Protein AF-A0A5N5DFU4-F1 (afdb_monomer_lite)

Sequence (172 aa):
MSVGRANSNIQHISASPVHPFTLIGCTDGMVITTNPMRKVLIAKAEMWHQTWFMHEWRRAMGKHGTIDEASAAADTRSDLKQPPDNVMKMKPNVELKRTGPMSRIVDGFKAEVYKLWVEQGLPNQYEGVVYNTIYEEESASTQVAWNPNLRCGGWAAAGLGNGLVRIEDLAL

Secondary structure (DSSP, 8-state):
------SS-EEEEEE-SSSS-EEEEETTSEEEEE-THHHHH-TTS--EEEEEEEEEEE--B-TTSPBPHHHHTT-TT-S-SS--TT------SS--S--S-EEEEE--PPPEEPPSSPPS--TTEETTEEPPPP--GGGSEEEEEE---GGGTTEEEEEETTS-EEEEETT-

pLDDT: mean 81.73, std 17.04, range [43.94, 98.31]

Foldseek 3Di:
DDQDDDLADFDEKEAEPQDQKMWTWGFQQWIKIWRSVQCVVPVPDFTKIDTAKFKDKDAFAPQQRHRDVVNVVVVVPPPPPDDPPPPPPPRPPDGDPGRHMDMDIGGDTDIDGDDPDDDPCDVQDDPNDRDHDDHDQQRTWPYKYADRDNVQRQWIWIAGSVGDIDIDRNPD

Structure (mmCIF, N/CA/C/O backbone):
data_AF-A0A5N5DFU4-F1
#
_entry.id   AF-A0A5N5DFU4-F1
#
loop_
_atom_site.group_PDB
_atom_site.id
_atom_site.type_symbol
_atom_site.label_atom_id
_atom_site.label_alt_id
_atom_site.label_comp_id
_atom_site.label_asym_id
_atom_site.label_entity_id
_atom_site.label_seq_id
_atom_site.pdbx_PDB_ins_code
_atom_site.Cartn_x
_atom_site.Cartn_y
_atom_site.Cartn_z
_atom_site.occupancy
_atom_site.B_iso_or_equiv
_atom_site.auth_seq_id
_atom_site.auth_comp_id
_atom_site.auth_asym_id
_atom_site.auth_atom_id
_atom_site.pdbx_PDB_model_num
ATOM 1 N N . MET A 1 1 ? 17.818 9.165 -5.231 1.00 57.50 1 MET A N 1
ATOM 2 C CA . MET A 1 1 ? 16.766 8.750 -6.186 1.00 57.50 1 MET A CA 1
ATOM 3 C C . MET A 1 1 ? 15.554 8.361 -5.359 1.00 57.50 1 MET A C 1
ATOM 5 O O . MET A 1 1 ? 15.735 7.594 -4.427 1.00 57.50 1 MET A O 1
ATOM 9 N N . SER A 1 2 ? 14.385 8.960 -5.595 1.00 67.31 2 SER A N 1
ATOM 10 C CA . SER A 1 2 ? 13.181 8.665 -4.804 1.00 67.31 2 SER A CA 1
ATOM 11 C C . SER A 1 2 ? 12.299 7.648 -5.526 1.00 67.31 2 SER A C 1
ATOM 13 O O . SER A 1 2 ? 12.199 7.688 -6.752 1.00 67.31 2 SER A O 1
ATOM 15 N N . VAL A 1 3 ? 11.702 6.739 -4.757 1.00 70.69 3 VAL A N 1
ATOM 16 C CA . VAL A 1 3 ? 10.883 5.614 -5.240 1.00 70.69 3 VAL A CA 1
ATOM 17 C C . VAL A 1 3 ? 9.405 6.005 -5.360 1.00 70.69 3 VAL A C 1
ATOM 19 O O . VAL A 1 3 ? 8.677 5.445 -6.171 1.00 70.69 3 VAL A O 1
ATOM 22 N N . GLY A 1 4 ? 8.975 7.015 -4.606 1.00 78.06 4 GLY A N 1
ATOM 23 C CA . GLY A 1 4 ? 7.608 7.513 -4.577 1.00 78.06 4 GLY A CA 1
ATOM 24 C C . GLY A 1 4 ? 7.443 8.548 -3.469 1.00 78.06 4 GLY A C 1
ATOM 25 O O . GLY A 1 4 ? 8.390 8.872 -2.749 1.00 78.06 4 GLY A O 1
ATOM 26 N N . ARG A 1 5 ? 6.237 9.087 -3.344 1.00 82.38 5 ARG A N 1
ATOM 27 C CA . ARG A 1 5 ? 5.850 10.024 -2.292 1.00 82.38 5 ARG A CA 1
ATOM 28 C C . ARG A 1 5 ? 4.370 9.833 -1.984 1.00 82.38 5 ARG A C 1
ATOM 30 O O . ARG A 1 5 ? 3.580 9.607 -2.897 1.00 82.38 5 ARG A O 1
ATOM 37 N N . ALA A 1 6 ? 4.040 9.943 -0.707 1.00 85.12 6 ALA A N 1
ATOM 38 C CA . ALA A 1 6 ? 2.686 9.950 -0.184 1.00 85.12 6 ALA A CA 1
ATOM 39 C C . ALA A 1 6 ? 2.439 11.253 0.591 1.00 85.12 6 ALA A C 1
ATOM 41 O O . ALA A 1 6 ? 3.382 11.983 0.911 1.00 85.12 6 ALA A O 1
ATOM 42 N N . ASN A 1 7 ? 1.169 11.552 0.861 1.00 82.19 7 ASN A N 1
ATOM 43 C CA . ASN A 1 7 ? 0.771 12.728 1.640 1.00 82.19 7 ASN A CA 1
ATOM 44 C C . ASN A 1 7 ? 0.846 12.486 3.156 1.00 82.19 7 ASN A C 1
ATOM 46 O O . ASN A 1 7 ? 0.840 13.439 3.929 1.00 82.19 7 ASN A O 1
ATOM 50 N N . SER A 1 8 ? 0.959 11.226 3.570 1.00 88.62 8 SER A N 1
ATOM 51 C CA . SER A 1 8 ? 1.173 10.803 4.950 1.00 88.62 8 SER A CA 1
ATOM 52 C C . SER A 1 8 ? 2.452 9.968 5.077 1.00 88.62 8 SER A C 1
ATOM 54 O O . SER A 1 8 ? 3.171 9.743 4.096 1.00 88.62 8 SER A O 1
ATOM 56 N N . ASN A 1 9 ? 2.774 9.531 6.297 1.00 91.38 9 ASN A N 1
ATOM 57 C CA . ASN A 1 9 ? 3.963 8.721 6.528 1.00 91.38 9 ASN A CA 1
ATOM 58 C C . ASN A 1 9 ? 3.831 7.369 5.821 1.00 91.38 9 ASN A C 1
ATOM 60 O O . ASN A 1 9 ? 2.860 6.637 6.011 1.00 91.38 9 ASN A O 1
ATOM 64 N N . ILE A 1 10 ? 4.857 7.017 5.053 1.00 93.50 10 ILE A N 1
ATOM 65 C CA . ILE A 1 10 ? 4.987 5.690 4.458 1.00 93.50 10 ILE A CA 1
ATOM 66 C C . ILE A 1 10 ? 5.434 4.725 5.558 1.00 93.50 10 ILE A C 1
ATOM 68 O O . ILE A 1 10 ? 6.469 4.945 6.186 1.00 93.50 10 ILE A O 1
ATOM 72 N N . GLN A 1 11 ? 4.663 3.663 5.772 1.00 93.19 11 GLN A N 1
ATOM 73 C CA . GLN A 1 11 ? 4.956 2.620 6.761 1.00 93.19 11 GLN A CA 1
ATOM 74 C C . GLN A 1 11 ? 5.646 1.423 6.104 1.00 93.19 11 GLN A C 1
ATOM 76 O O . GLN A 1 11 ? 6.620 0.883 6.628 1.00 93.19 11 GLN A O 1
ATOM 81 N N . HIS A 1 12 ? 5.170 1.029 4.919 1.00 94.56 12 HIS A N 1
ATOM 82 C CA . HIS A 1 12 ? 5.626 -0.177 4.236 1.00 94.56 12 HIS A CA 1
ATOM 83 C C . HIS A 1 12 ? 5.774 0.044 2.736 1.00 94.56 12 HIS A C 1
ATOM 85 O O . HIS A 1 12 ? 5.028 0.802 2.117 1.00 94.56 12 HIS A O 1
ATOM 91 N N . ILE A 1 13 ? 6.726 -0.670 2.144 1.00 95.75 13 ILE A N 1
ATOM 92 C CA . ILE A 1 13 ? 6.938 -0.719 0.703 1.00 95.75 13 ILE A CA 1
ATOM 93 C C . ILE A 1 13 ? 7.172 -2.168 0.281 1.00 95.75 13 ILE A C 1
ATOM 95 O O . ILE A 1 13 ? 7.851 -2.918 0.982 1.00 95.75 13 ILE A O 1
ATOM 99 N N . SER A 1 14 ? 6.625 -2.569 -0.864 1.00 96.56 14 SER A N 1
ATOM 100 C CA . SER A 1 14 ? 6.865 -3.891 -1.443 1.00 96.56 14 SER A CA 1
ATOM 101 C C . SER A 1 14 ? 7.192 -3.772 -2.921 1.00 96.56 14 SER A C 1
ATOM 103 O O . SER A 1 14 ? 6.447 -3.159 -3.683 1.00 96.56 14 SER A O 1
ATOM 105 N N . ALA A 1 15 ? 8.313 -4.362 -3.327 1.00 95.56 15 ALA A N 1
ATOM 106 C CA . ALA A 1 15 ? 8.694 -4.511 -4.723 1.00 95.56 15 ALA A CA 1
ATOM 107 C C . ALA A 1 15 ? 8.347 -5.919 -5.208 1.00 95.56 15 ALA A C 1
ATOM 109 O O . ALA A 1 15 ? 8.395 -6.879 -4.439 1.00 95.56 15 ALA A O 1
ATOM 110 N N . SER A 1 16 ? 8.017 -6.041 -6.488 1.00 95.81 16 SER A N 1
ATOM 111 C CA . SER A 1 16 ? 7.786 -7.339 -7.113 1.00 95.81 16 SER A CA 1
ATOM 112 C C . SER A 1 16 ? 9.068 -7.884 -7.746 1.00 95.81 16 SER A C 1
ATOM 114 O O . SER A 1 16 ? 9.822 -7.118 -8.350 1.00 95.81 16 SER A O 1
ATOM 116 N N . PRO A 1 17 ? 9.321 -9.202 -7.666 1.00 95.88 17 PRO A N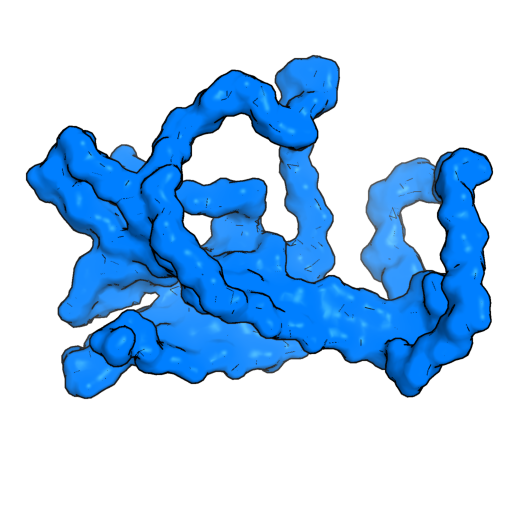 1
ATOM 117 C CA . PRO A 1 17 ? 10.424 -9.834 -8.386 1.00 95.88 17 PRO A CA 1
ATOM 118 C C . PRO A 1 17 ? 10.124 -10.053 -9.878 1.00 95.88 17 PRO A C 1
ATOM 120 O O .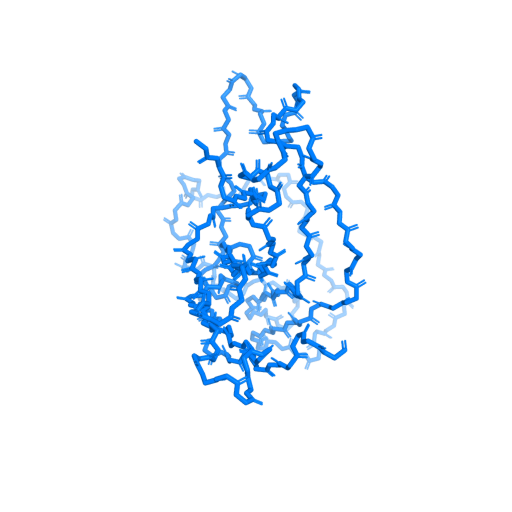 PRO A 1 17 ? 11.034 -10.391 -10.631 1.00 95.88 17 PRO A O 1
ATOM 123 N N . VAL A 1 18 ? 8.867 -9.893 -10.316 1.00 96.50 18 VAL A N 1
ATOM 124 C CA . VAL A 1 18 ? 8.420 -10.241 -11.680 1.00 96.50 18 VAL A CA 1
ATOM 125 C C . VAL A 1 18 ? 7.963 -9.039 -12.512 1.00 96.50 18 VAL A C 1
ATOM 127 O O . VAL A 1 18 ? 7.675 -9.193 -13.696 1.00 96.50 18 VAL A O 1
ATOM 130 N N . HIS A 1 19 ? 7.918 -7.836 -11.934 1.00 95.00 19 HIS A N 1
ATOM 131 C CA . HIS A 1 19 ? 7.599 -6.595 -12.646 1.00 95.00 19 HIS A CA 1
ATOM 132 C C . HIS A 1 19 ? 8.133 -5.360 -11.897 1.00 95.00 19 HIS A C 1
ATOM 134 O O . HIS A 1 19 ? 8.358 -5.420 -10.690 1.00 95.00 19 HIS A O 1
ATOM 140 N N . PRO A 1 20 ? 8.290 -4.198 -12.559 1.00 94.12 20 PRO A N 1
ATOM 141 C CA . PRO A 1 20 ? 8.965 -3.043 -11.962 1.00 94.12 20 PRO A CA 1
ATOM 142 C C . PRO A 1 20 ? 8.090 -2.177 -11.039 1.00 94.12 20 PRO A C 1
ATOM 144 O O . PRO A 1 20 ? 8.547 -1.127 -10.600 1.00 94.12 20 PRO A O 1
ATOM 147 N N . PHE A 1 21 ? 6.838 -2.561 -10.771 1.00 94.94 21 PHE A N 1
ATOM 148 C CA . PHE A 1 21 ? 5.944 -1.822 -9.873 1.00 94.94 21 PHE A CA 1
ATOM 149 C C . PHE A 1 21 ? 6.198 -2.111 -8.389 1.00 94.94 21 PHE A C 1
ATOM 151 O O . PHE A 1 21 ? 6.504 -3.238 -7.993 1.00 94.94 21 PHE A O 1
ATOM 158 N N . THR A 1 22 ? 6.000 -1.086 -7.564 1.00 95.31 22 THR A N 1
ATOM 159 C CA . THR A 1 22 ? 6.085 -1.133 -6.101 1.00 95.31 22 THR A CA 1
ATOM 160 C C . THR A 1 22 ? 4.758 -0.728 -5.463 1.00 95.31 22 THR A C 1
ATOM 162 O O . THR A 1 22 ? 4.135 0.220 -5.941 1.00 95.31 22 THR A O 1
ATOM 165 N N . LEU A 1 23 ? 4.360 -1.401 -4.379 1.00 96.75 23 LEU A N 1
ATOM 166 C CA . LEU A 1 23 ? 3.286 -0.978 -3.471 1.00 96.75 23 LEU A CA 1
ATOM 167 C C . LEU A 1 23 ? 3.861 -0.113 -2.356 1.00 96.75 23 LEU A C 1
ATOM 169 O O . LEU A 1 23 ? 4.929 -0.427 -1.835 1.00 96.75 23 LEU A O 1
ATOM 173 N N . ILE A 1 24 ? 3.129 0.917 -1.953 1.00 96.06 24 ILE A N 1
ATOM 174 C CA . ILE A 1 24 ? 3.452 1.820 -0.849 1.00 96.06 24 ILE A CA 1
ATOM 175 C C . ILE A 1 24 ? 2.225 1.873 0.065 1.00 96.06 24 ILE A C 1
ATOM 177 O O . ILE A 1 24 ? 1.160 2.298 -0.376 1.00 96.06 24 ILE A O 1
ATOM 181 N N . GLY A 1 25 ? 2.368 1.428 1.313 1.00 96.69 25 GLY A N 1
ATOM 182 C CA . GLY A 1 25 ? 1.334 1.504 2.349 1.00 96.69 25 GLY A CA 1
ATOM 183 C C . GLY A 1 25 ? 1.593 2.671 3.299 1.00 96.69 25 GLY A C 1
ATOM 184 O O . GLY A 1 25 ? 2.720 2.841 3.783 1.00 96.69 25 GLY A O 1
ATOM 185 N N . CYS A 1 26 ? 0.561 3.473 3.556 1.00 95.56 26 CYS A N 1
ATOM 186 C CA . CYS A 1 26 ? 0.670 4.728 4.298 1.00 95.56 26 CYS A CA 1
ATOM 187 C C . CYS A 1 26 ? -0.161 4.728 5.596 1.00 95.56 26 CYS A C 1
ATOM 189 O O . CYS A 1 26 ? -1.080 3.920 5.769 1.00 95.56 26 CYS A O 1
ATOM 191 N N . THR A 1 27 ? 0.157 5.639 6.524 1.00 95.31 27 THR A N 1
ATOM 192 C CA . THR A 1 27 ? -0.550 5.767 7.817 1.00 95.31 27 THR A CA 1
ATOM 193 C C . THR A 1 27 ? -1.980 6.276 7.702 1.00 95.31 27 THR A C 1
ATOM 195 O O . THR A 1 27 ? -2.782 6.011 8.586 1.00 95.31 27 THR A O 1
ATOM 198 N N . ASP A 1 28 ? -2.300 7.009 6.639 1.00 93.44 28 ASP A N 1
ATOM 199 C CA . ASP A 1 28 ? -3.662 7.483 6.350 1.00 93.44 28 ASP A CA 1
ATOM 200 C C . ASP A 1 28 ? -4.580 6.399 5.762 1.00 93.44 28 ASP A C 1
ATOM 202 O O . ASP A 1 28 ? -5.731 6.679 5.444 1.00 93.44 28 ASP A O 1
ATOM 206 N N . GLY A 1 29 ? -4.069 5.176 5.588 1.00 95.12 29 GLY A N 1
ATOM 207 C CA . GLY A 1 29 ? -4.799 4.065 4.987 1.00 95.12 29 GLY A CA 1
ATOM 208 C C . GLY A 1 29 ? -4.755 4.031 3.459 1.00 95.12 29 GLY A C 1
ATOM 209 O O . GLY A 1 29 ? -5.361 3.138 2.863 1.00 95.12 29 GLY A O 1
ATOM 210 N N . MET A 1 30 ? -4.033 4.944 2.799 1.00 95.62 30 MET A N 1
ATOM 211 C CA . MET A 1 30 ? -3.805 4.865 1.356 1.00 95.62 30 MET A CA 1
ATOM 212 C C . MET A 1 30 ? -2.787 3.777 1.011 1.00 95.62 30 MET A C 1
ATOM 214 O O . MET A 1 30 ? -1.709 3.675 1.610 1.00 95.62 30 MET A O 1
ATOM 218 N N . VAL A 1 31 ? -3.107 3.011 -0.031 1.00 97.19 31 VAL A N 1
ATOM 219 C CA . VAL A 1 31 ? -2.170 2.095 -0.680 1.00 97.19 31 VAL A CA 1
ATOM 220 C C . VAL A 1 31 ? -1.971 2.535 -2.121 1.00 97.19 31 VAL A C 1
ATOM 222 O O . VAL A 1 31 ? -2.919 2.628 -2.900 1.00 97.19 31 VAL A O 1
ATOM 225 N N . ILE A 1 32 ? -0.724 2.826 -2.474 1.00 95.75 32 ILE A N 1
ATOM 226 C CA . ILE A 1 32 ? -0.342 3.427 -3.753 1.00 95.75 32 ILE A CA 1
ATOM 227 C C . ILE A 1 32 ? 0.535 2.449 -4.524 1.00 95.75 32 ILE A C 1
ATOM 229 O O . ILE A 1 32 ? 1.394 1.783 -3.948 1.00 95.75 32 ILE A O 1
ATOM 233 N N . THR A 1 33 ? 0.356 2.395 -5.839 1.00 95.00 33 THR A N 1
ATOM 234 C CA . THR A 1 33 ? 1.227 1.667 -6.756 1.00 95.00 33 THR A CA 1
ATOM 235 C C . THR A 1 33 ? 1.953 2.643 -7.679 1.00 95.00 33 THR A C 1
ATOM 237 O O . THR A 1 33 ? 1.420 3.676 -8.094 1.00 95.00 33 THR A O 1
ATOM 240 N N . THR A 1 34 ? 3.220 2.359 -7.971 1.00 93.62 34 THR A N 1
ATOM 241 C CA . THR A 1 34 ? 4.041 3.185 -8.869 1.00 93.62 34 THR A CA 1
ATOM 242 C C . THR A 1 34 ? 5.129 2.349 -9.526 1.00 93.62 34 THR A C 1
ATOM 244 O O . THR A 1 34 ? 5.552 1.332 -8.979 1.00 93.62 34 THR A O 1
ATOM 247 N N . ASN A 1 35 ? 5.585 2.768 -10.707 1.00 93.06 35 ASN A N 1
ATOM 248 C CA . ASN A 1 35 ? 6.731 2.181 -11.396 1.00 93.06 35 ASN A CA 1
ATOM 249 C C . ASN A 1 35 ? 7.958 3.100 -11.243 1.00 93.06 35 ASN A C 1
ATOM 251 O O . ASN A 1 35 ? 8.147 4.004 -12.070 1.00 93.06 35 ASN A O 1
ATOM 255 N N . PRO A 1 36 ? 8.828 2.875 -10.239 1.00 90.19 36 PRO A N 1
ATOM 256 C CA . PRO A 1 36 ? 10.034 3.678 -10.063 1.00 90.19 36 PRO A CA 1
ATOM 257 C C . PRO A 1 36 ? 11.004 3.560 -11.245 1.00 90.19 36 PRO A C 1
ATOM 259 O O . PRO A 1 36 ? 11.675 4.541 -11.579 1.00 90.19 36 PRO A O 1
ATOM 262 N N . MET A 1 37 ? 11.043 2.412 -11.939 1.00 89.94 37 MET A N 1
ATOM 263 C CA . MET A 1 37 ? 11.970 2.182 -13.058 1.00 89.94 37 MET A CA 1
ATOM 264 C C . MET A 1 37 ? 11.756 3.151 -14.215 1.00 89.94 37 MET A C 1
ATOM 266 O O . MET A 1 37 ? 12.712 3.472 -14.920 1.00 89.94 37 MET A O 1
ATOM 270 N N . ARG A 1 38 ? 10.546 3.698 -14.385 1.00 86.44 38 ARG A N 1
ATOM 271 C CA . ARG A 1 38 ? 10.291 4.729 -15.399 1.00 86.44 38 ARG A CA 1
ATOM 272 C C . ARG A 1 38 ? 11.206 5.943 -15.213 1.00 86.44 38 ARG A C 1
ATOM 274 O O . ARG A 1 38 ? 11.754 6.446 -16.191 1.00 86.44 38 ARG A O 1
ATOM 281 N N . LYS A 1 39 ? 11.412 6.379 -13.966 1.00 83.69 39 LYS A N 1
ATOM 282 C CA . LYS A 1 39 ? 12.277 7.520 -13.638 1.00 83.69 39 LYS A CA 1
ATOM 283 C C . LYS A 1 39 ? 13.759 7.153 -13.657 1.00 83.69 39 LYS A C 1
ATOM 285 O O . LYS A 1 39 ? 14.576 7.993 -14.027 1.00 83.69 39 LYS A O 1
ATOM 290 N N . VAL A 1 40 ? 14.090 5.911 -13.287 1.00 87.19 40 VAL A N 1
ATOM 291 C CA . VAL A 1 40 ? 15.461 5.376 -13.365 1.00 87.19 40 VAL A CA 1
ATOM 292 C C . VAL A 1 40 ? 15.956 5.366 -14.809 1.00 87.19 40 VAL A C 1
ATOM 294 O O . VAL A 1 40 ? 17.053 5.837 -15.087 1.00 87.19 40 VAL A O 1
ATOM 297 N N . LEU A 1 41 ? 15.136 4.851 -15.727 1.00 89.69 41 LEU A N 1
ATOM 298 C CA . LEU A 1 41 ? 15.505 4.685 -17.132 1.00 89.69 41 LEU A CA 1
ATOM 299 C C . LEU A 1 41 ? 15.373 5.987 -17.928 1.00 89.69 41 LEU A C 1
ATOM 301 O O . LEU A 1 41 ? 16.125 6.214 -18.872 1.00 89.69 41 LEU A O 1
ATOM 305 N N . ILE A 1 42 ? 14.420 6.850 -17.562 1.00 89.81 42 ILE A N 1
ATOM 306 C CA . ILE A 1 42 ? 14.135 8.095 -18.276 1.00 89.81 42 ILE A CA 1
ATOM 307 C C . ILE A 1 42 ? 14.072 9.241 -17.265 1.00 89.81 42 ILE A C 1
ATOM 309 O O . ILE A 1 42 ? 13.028 9.541 -16.686 1.00 89.81 42 ILE A O 1
ATOM 313 N N . ALA A 1 43 ? 15.190 9.948 -17.093 1.00 85.00 43 ALA A N 1
ATOM 314 C CA . ALA A 1 43 ? 15.314 11.015 -16.096 1.00 85.00 43 ALA A CA 1
ATOM 315 C C . ALA A 1 43 ? 14.253 12.128 -16.239 1.00 85.00 43 ALA A C 1
ATOM 317 O O . ALA A 1 43 ? 13.804 12.696 -15.242 1.00 85.00 43 ALA A O 1
ATOM 318 N N . LYS A 1 44 ? 13.813 12.427 -17.469 1.00 87.06 44 LYS A N 1
ATOM 319 C CA . LYS A 1 44 ? 12.777 13.437 -17.754 1.00 87.06 44 LYS A CA 1
ATOM 320 C C . LYS A 1 44 ? 11.342 12.907 -17.672 1.00 87.06 44 LYS A C 1
ATOM 322 O O . LYS A 1 44 ? 10.420 13.702 -17.790 1.00 87.06 44 LYS A O 1
ATOM 327 N N . ALA A 1 45 ? 11.134 11.607 -17.461 1.00 87.75 45 ALA A N 1
ATOM 328 C CA . ALA A 1 45 ? 9.787 11.061 -17.371 1.00 87.75 45 ALA A CA 1
ATOM 329 C C . ALA A 1 45 ? 9.067 11.552 -16.111 1.00 87.75 45 ALA A C 1
ATOM 331 O O . ALA A 1 45 ? 9.668 11.719 -15.044 1.00 87.75 45 ALA A O 1
ATOM 332 N N . GLU A 1 46 ? 7.767 11.764 -16.245 1.00 87.44 46 GLU A N 1
ATOM 333 C CA . GLU A 1 46 ? 6.868 12.000 -15.123 1.00 87.44 46 GLU A CA 1
ATOM 334 C C . GLU A 1 46 ? 6.723 10.734 -14.276 1.00 87.44 46 GLU A C 1
ATOM 336 O O . GLU A 1 46 ? 6.756 9.610 -14.795 1.00 87.44 46 GLU A O 1
ATOM 341 N N . MET A 1 47 ? 6.578 10.927 -12.965 1.00 86.56 47 MET A N 1
ATOM 342 C CA . MET A 1 47 ? 6.295 9.850 -12.023 1.00 86.56 47 MET A CA 1
ATOM 343 C C . MET A 1 47 ? 4.788 9.773 -11.827 1.00 86.56 47 MET A C 1
ATOM 345 O O . MET A 1 47 ? 4.178 10.714 -11.330 1.00 86.56 47 MET A O 1
ATOM 349 N N . TRP A 1 48 ? 4.206 8.656 -12.244 1.00 89.50 48 TRP A N 1
ATOM 350 C CA . TRP A 1 48 ? 2.781 8.390 -12.118 1.00 89.50 48 TRP A CA 1
ATOM 351 C C . TRP A 1 48 ? 2.537 7.506 -10.909 1.00 89.50 48 TRP A C 1
ATOM 353 O O . TRP A 1 48 ? 3.174 6.459 -10.778 1.00 89.50 48 TRP A O 1
ATOM 363 N N . HIS A 1 49 ? 1.622 7.928 -10.047 1.00 91.25 49 HIS A N 1
ATOM 364 C CA . HIS A 1 49 ? 1.121 7.140 -8.933 1.00 91.25 49 HIS A CA 1
ATOM 365 C C . HIS A 1 49 ? -0.335 6.781 -9.209 1.00 91.25 49 HIS A C 1
ATOM 367 O O . HIS A 1 49 ? -1.128 7.628 -9.620 1.00 91.25 49 HIS A O 1
ATOM 373 N N . GLN A 1 50 ? -0.685 5.527 -8.964 1.00 93.88 50 GLN A N 1
ATOM 374 C CA . GLN A 1 50 ? -2.066 5.074 -8.948 1.00 93.88 50 GLN A CA 1
ATOM 375 C C . GLN A 1 50 ? -2.400 4.683 -7.515 1.00 93.88 50 GLN A C 1
ATOM 377 O O . GLN A 1 50 ? -1.805 3.761 -6.960 1.00 93.88 50 GLN A O 1
ATOM 382 N N . THR A 1 51 ? -3.358 5.369 -6.906 1.00 95.44 51 THR A N 1
ATOM 383 C CA . THR A 1 51 ? -3.926 4.898 -5.643 1.00 95.44 51 THR A CA 1
ATOM 384 C C . THR A 1 51 ? -4.737 3.643 -5.945 1.00 95.44 51 THR A C 1
ATOM 386 O O . THR A 1 51 ? -5.659 3.683 -6.760 1.00 95.44 51 THR A O 1
ATOM 389 N N . TRP A 1 52 ? -4.366 2.524 -5.324 1.00 96.50 52 TRP A N 1
ATOM 390 C CA . TRP A 1 52 ? -5.134 1.286 -5.403 1.00 96.50 52 TRP A CA 1
ATOM 391 C C . TRP A 1 52 ? -6.438 1.468 -4.628 1.00 96.50 52 TRP A C 1
ATOM 393 O O . TRP A 1 52 ? -7.514 1.335 -5.202 1.00 96.50 52 TRP A O 1
ATOM 403 N N . PHE A 1 53 ? -6.336 1.862 -3.358 1.00 97.81 53 PHE A N 1
ATOM 404 C CA . PHE A 1 53 ? -7.484 2.190 -2.522 1.00 97.81 53 PHE A CA 1
ATOM 405 C C . PHE A 1 53 ? -7.090 3.056 -1.328 1.00 97.81 53 PHE A C 1
ATOM 407 O O . PHE A 1 53 ? -5.904 3.232 -1.031 1.00 97.81 53 PHE A O 1
ATOM 414 N N . MET A 1 54 ? -8.103 3.560 -0.627 1.00 96.69 54 MET A N 1
ATOM 415 C CA . MET A 1 54 ? -7.955 4.215 0.668 1.00 96.69 54 MET A CA 1
ATOM 416 C C . MET A 1 54 ? -8.839 3.519 1.697 1.00 96.69 54 MET A C 1
ATOM 418 O O . MET A 1 54 ? -10.037 3.331 1.474 1.00 96.69 54 MET A O 1
ATOM 422 N N . HIS A 1 55 ? -8.240 3.113 2.809 1.00 97.06 55 HIS A N 1
ATOM 423 C CA . HIS A 1 55 ? -8.954 2.606 3.965 1.00 97.06 55 HIS A CA 1
ATOM 424 C C . HIS A 1 55 ? -9.211 3.735 4.955 1.00 97.06 55 HIS A C 1
ATOM 426 O O . HIS A 1 55 ? -8.288 4.396 5.413 1.00 97.06 55 HIS A O 1
ATOM 432 N N . GLU A 1 56 ? -10.471 3.924 5.313 1.00 95.00 56 GLU A N 1
ATOM 433 C CA . GLU A 1 56 ? -10.872 4.857 6.353 1.00 95.00 56 GLU A CA 1
ATOM 434 C C . GLU A 1 56 ? -11.467 4.080 7.515 1.00 95.00 56 GLU A C 1
ATOM 436 O O . GLU A 1 56 ? -12.314 3.197 7.330 1.00 95.00 56 GLU A O 1
ATOM 441 N N . TRP A 1 57 ? -11.064 4.450 8.722 1.00 94.00 57 TRP A N 1
ATOM 442 C CA . TRP A 1 57 ? -11.624 3.905 9.941 1.00 94.00 57 TRP A CA 1
ATOM 443 C C . TRP A 1 57 ? -12.283 5.001 10.771 1.00 94.00 57 TRP A C 1
ATOM 445 O O . TRP A 1 57 ? -11.911 6.172 10.727 1.00 94.00 57 TRP A O 1
ATOM 455 N N . ARG A 1 58 ? -13.312 4.607 11.516 1.00 88.88 58 ARG A N 1
ATOM 456 C CA . ARG A 1 58 ? -14.016 5.458 12.466 1.00 88.88 58 ARG A CA 1
ATOM 457 C C . ARG A 1 58 ? -14.227 4.695 13.765 1.00 88.88 58 ARG A C 1
ATOM 459 O O . ARG A 1 58 ? -14.834 3.618 13.753 1.00 88.88 58 ARG A O 1
ATOM 466 N N . ARG A 1 59 ? -13.862 5.329 14.882 1.00 85.81 59 ARG A N 1
ATOM 467 C CA . ARG A 1 59 ? -14.152 4.869 16.251 1.00 85.81 59 ARG A CA 1
ATOM 468 C C . ARG A 1 59 ? -15.626 4.536 16.489 1.00 85.81 59 ARG A C 1
ATOM 470 O O . ARG A 1 59 ? -16.530 4.966 15.762 1.00 85.81 59 ARG A O 1
ATOM 477 N N . ALA A 1 60 ? -15.866 3.773 17.551 1.00 85.12 60 ALA A N 1
ATOM 478 C CA . ALA A 1 60 ? -17.201 3.603 18.099 1.00 85.12 60 ALA A CA 1
ATOM 479 C C . ALA A 1 60 ? -17.743 4.946 18.620 1.00 85.12 60 ALA A C 1
ATOM 481 O O . ALA A 1 60 ? -17.018 5.764 19.184 1.00 85.12 60 ALA A O 1
ATOM 482 N N . MET A 1 61 ? -19.038 5.164 18.420 1.00 79.94 61 MET A N 1
ATOM 483 C CA . MET A 1 61 ? -19.749 6.368 18.834 1.00 79.94 61 MET A CA 1
ATOM 484 C C . MET A 1 61 ? -20.922 5.962 19.721 1.00 79.94 61 MET A C 1
ATOM 486 O O . MET A 1 61 ? -21.634 5.001 19.421 1.00 79.94 61 MET A O 1
ATOM 490 N N . GLY A 1 62 ? -21.173 6.721 20.782 1.00 73.00 62 GLY A N 1
ATOM 491 C CA . GLY A 1 62 ? -22.384 6.606 21.583 1.00 73.00 62 GLY A CA 1
ATOM 492 C C . GLY A 1 62 ? -23.644 6.852 20.746 1.00 73.00 62 GLY A C 1
ATOM 493 O O . GLY A 1 62 ? -23.597 7.429 19.658 1.00 73.00 62 GLY A O 1
ATOM 494 N N . LYS A 1 63 ? -24.810 6.448 21.266 1.00 68.50 63 LYS A N 1
ATOM 495 C CA . LYS A 1 63 ? -26.105 6.537 20.554 1.00 68.50 63 LYS A CA 1
ATOM 496 C C . LYS A 1 63 ? -26.432 7.941 20.029 1.00 68.50 63 LYS A C 1
ATOM 498 O O . LYS A 1 63 ? -27.168 8.078 19.059 1.00 68.50 63 LYS A O 1
ATOM 503 N N . HIS A 1 64 ? -25.897 8.975 20.674 1.00 65.00 64 HIS A N 1
ATOM 504 C CA . HIS A 1 64 ? -26.123 10.384 20.341 1.00 65.00 64 HIS A CA 1
ATOM 505 C C . HIS A 1 64 ? -24.965 10.996 19.536 1.00 65.00 64 HIS A C 1
ATOM 507 O O . HIS A 1 64 ? -24.824 12.214 19.490 1.00 65.00 64 HIS A O 1
ATOM 513 N N . GLY A 1 65 ? -24.096 10.166 18.946 1.00 64.19 65 GLY A N 1
ATOM 514 C CA . GLY A 1 65 ? -22.941 10.622 18.173 1.00 64.19 65 GLY A CA 1
ATOM 515 C C . GLY A 1 65 ? -21.875 11.342 18.995 1.00 64.19 65 GLY A C 1
ATOM 516 O O . GLY A 1 65 ? -21.072 12.082 18.440 1.00 64.19 65 GLY A O 1
ATOM 517 N N . THR A 1 66 ? -21.853 11.134 20.309 1.00 66.25 66 THR A N 1
ATOM 518 C CA . THR A 1 66 ? -20.705 11.474 21.150 1.00 66.25 66 THR A CA 1
ATOM 519 C C . THR A 1 66 ? -19.665 10.367 21.027 1.00 66.25 66 THR A C 1
ATOM 521 O O . THR A 1 66 ? -20.037 9.195 21.012 1.00 66.25 66 THR A O 1
ATOM 524 N N . ILE A 1 67 ? -18.379 10.708 20.939 1.00 63.59 67 ILE A N 1
ATOM 525 C CA . ILE A 1 67 ? -17.304 9.709 21.039 1.00 63.59 67 ILE A CA 1
ATOM 526 C C . ILE A 1 67 ? -17.466 9.021 22.399 1.00 63.59 67 ILE A C 1
ATOM 528 O O . ILE A 1 67 ? -17.657 9.704 23.406 1.00 63.59 67 ILE A O 1
ATOM 532 N N . ASP A 1 68 ? -17.494 7.689 22.415 1.00 60.69 68 ASP A N 1
ATOM 533 C CA . ASP A 1 68 ? -17.596 6.922 23.660 1.00 60.69 68 ASP A CA 1
ATOM 534 C C . ASP A 1 68 ? -16.419 7.294 24.579 1.00 60.69 68 ASP A C 1
ATOM 536 O O . ASP A 1 68 ? -15.283 7.352 24.112 1.00 60.69 68 ASP A O 1
ATOM 540 N N . GLU A 1 69 ? -16.664 7.572 25.863 1.00 54.53 69 GLU A N 1
ATOM 541 C CA . GLU A 1 69 ? -15.631 8.011 26.816 1.00 54.53 69 GLU A CA 1
ATOM 542 C C . GLU A 1 69 ? -14.489 6.986 26.920 1.00 54.53 69 GLU A C 1
ATOM 544 O O . GLU A 1 69 ? -13.325 7.369 27.028 1.00 54.53 69 GLU A O 1
ATOM 549 N N . ALA A 1 70 ? -14.795 5.692 26.765 1.00 52.22 70 ALA A N 1
ATOM 550 C CA . ALA A 1 70 ? -13.791 4.629 26.680 1.00 52.22 70 ALA A CA 1
ATOM 551 C C . ALA A 1 70 ? -12.925 4.718 25.405 1.00 52.22 70 ALA A C 1
ATOM 553 O O . ALA A 1 70 ? -11.737 4.410 25.438 1.00 52.22 70 ALA A O 1
ATOM 554 N N . SER A 1 71 ? -13.501 5.183 24.291 1.00 49.81 71 SER A N 1
ATOM 555 C CA . SER A 1 71 ? -12.794 5.417 23.019 1.00 49.81 71 SER A CA 1
ATOM 556 C C . SER A 1 71 ? -12.062 6.765 22.988 1.00 49.81 71 SER A C 1
ATOM 558 O O . SER A 1 71 ? -11.078 6.911 22.264 1.00 49.81 71 SER A O 1
ATOM 560 N N . ALA A 1 72 ? -12.515 7.749 23.770 1.00 52.75 72 ALA A N 1
ATOM 561 C CA . ALA A 1 72 ? -11.830 9.022 23.988 1.00 52.75 72 ALA A CA 1
ATOM 562 C C . ALA A 1 72 ? -10.621 8.865 24.929 1.00 52.75 72 ALA A C 1
ATOM 564 O O . ALA A 1 72 ? -9.611 9.537 24.748 1.00 52.75 72 ALA A O 1
ATOM 565 N N . ALA A 1 73 ? -10.679 7.928 25.883 1.00 50.06 73 ALA A N 1
ATOM 566 C CA . ALA A 1 73 ? -9.572 7.609 26.788 1.00 50.06 73 ALA A CA 1
ATOM 567 C C . ALA A 1 73 ? -8.360 6.946 26.099 1.00 50.06 73 ALA A C 1
ATOM 569 O O . ALA A 1 73 ? -7.280 6.923 26.678 1.00 50.06 73 ALA A O 1
ATOM 570 N N . ALA A 1 74 ? -8.499 6.445 24.866 1.00 50.16 74 ALA A N 1
ATOM 571 C CA . ALA A 1 74 ? -7.360 6.017 24.044 1.00 50.16 74 ALA A CA 1
ATOM 572 C C . ALA A 1 74 ? -6.542 7.207 23.489 1.00 50.16 74 ALA A C 1
ATOM 574 O O . ALA A 1 74 ? -5.422 7.024 23.020 1.00 50.16 74 ALA A O 1
ATOM 575 N N . ASP A 1 75 ? -7.079 8.431 23.570 1.00 49.00 75 ASP A N 1
ATOM 576 C CA . ASP A 1 75 ? -6.470 9.674 23.082 1.00 49.00 75 ASP A CA 1
ATOM 577 C C . ASP A 1 75 ? -5.804 10.485 24.214 1.00 49.00 75 ASP A C 1
ATOM 579 O O . ASP A 1 75 ? -5.883 11.710 24.287 1.00 49.00 75 ASP A O 1
ATOM 583 N N . THR A 1 76 ? -5.142 9.811 25.160 1.00 45.06 76 THR A N 1
ATOM 584 C CA . THR A 1 76 ? -4.516 10.434 26.349 1.00 45.06 76 THR A CA 1
ATOM 585 C C . THR A 1 76 ? -3.300 11.329 26.056 1.00 45.06 76 THR A C 1
ATOM 587 O O . THR A 1 76 ? -2.528 11.624 26.966 1.00 45.06 76 THR A O 1
ATOM 590 N N . ARG A 1 77 ? -3.084 11.764 24.808 1.00 46.19 77 ARG A N 1
ATOM 591 C CA . ARG A 1 77 ? -1.958 12.636 24.425 1.00 46.19 77 ARG A CA 1
ATOM 592 C C . ARG A 1 77 ? -2.325 14.105 24.241 1.00 46.19 77 ARG A C 1
ATOM 594 O O . ARG A 1 77 ? -1.435 14.899 23.955 1.00 46.19 77 ARG A O 1
ATOM 601 N N . SER A 1 78 ? -3.583 14.503 24.424 1.00 46.28 78 SER A N 1
ATOM 602 C CA . SER A 1 78 ? -3.890 15.930 24.477 1.00 46.28 78 SER A CA 1
ATOM 603 C C . SER A 1 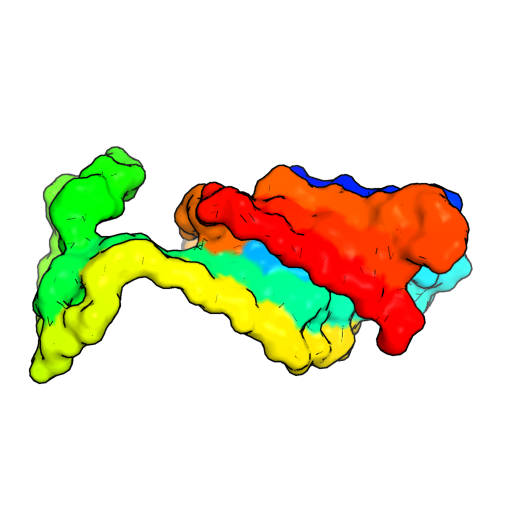78 ? -3.428 16.504 25.822 1.00 46.28 78 SER A C 1
ATOM 605 O O . SER A 1 78 ? -4.084 16.308 26.845 1.00 46.28 78 SER A O 1
ATOM 607 N N . ASP A 1 79 ? -2.339 17.277 25.816 1.00 49.91 79 ASP A N 1
ATOM 608 C CA . ASP A 1 79 ? -1.866 18.090 26.958 1.00 49.91 79 ASP A CA 1
ATOM 609 C C . ASP A 1 79 ? -2.939 19.072 27.486 1.00 49.91 79 ASP A C 1
ATOM 611 O O . ASP A 1 79 ? -2.820 19.673 28.555 1.00 49.91 79 ASP A O 1
ATOM 615 N N . LEU A 1 80 ? -4.035 19.211 26.743 1.00 50.50 80 LEU A N 1
ATOM 616 C CA . LEU A 1 80 ? -5.254 19.886 27.132 1.00 50.50 80 LEU A CA 1
ATOM 617 C C . LEU A 1 80 ? -6.164 18.912 27.894 1.00 50.50 80 LEU A C 1
ATOM 619 O O . LEU A 1 80 ? -6.891 18.117 27.305 1.00 50.50 80 LEU A O 1
ATOM 623 N N . LYS A 1 81 ? -6.182 19.026 29.227 1.00 51.28 81 LYS A N 1
ATOM 624 C CA . LYS A 1 81 ? -7.152 18.331 30.101 1.00 51.28 81 LYS A CA 1
ATOM 625 C C . LYS A 1 81 ? -8.617 18.689 29.799 1.00 51.28 81 LYS A C 1
ATOM 627 O O . LYS A 1 81 ? -9.516 18.047 30.339 1.00 51.28 81 LYS A O 1
ATOM 632 N N . GLN A 1 82 ? -8.864 19.718 28.986 1.00 48.56 82 GLN A N 1
ATOM 633 C CA . GLN A 1 82 ? -10.190 20.149 28.558 1.00 48.56 82 GLN A CA 1
ATOM 634 C C . GLN A 1 82 ? -10.159 20.569 27.080 1.00 48.56 82 GLN A C 1
ATOM 636 O O . GLN A 1 82 ? -9.250 21.299 26.682 1.00 48.56 82 GLN A O 1
ATOM 641 N N . PRO A 1 83 ? -11.134 20.138 26.260 1.00 50.75 83 PRO A N 1
ATOM 642 C CA . PRO A 1 83 ? -11.285 20.653 24.904 1.00 50.75 83 PRO A CA 1
ATOM 643 C C . PRO A 1 83 ? -11.558 22.168 24.951 1.00 50.75 83 PRO A C 1
ATOM 645 O O . PRO A 1 83 ? -12.241 22.616 25.872 1.00 50.75 83 PRO A O 1
ATOM 648 N N . PRO A 1 84 ? -11.058 22.965 23.987 1.00 53.16 84 PRO A N 1
ATOM 649 C CA . PRO A 1 84 ? -11.299 24.405 23.967 1.00 53.16 84 PRO A CA 1
ATOM 650 C C . PRO A 1 84 ? -12.804 24.710 23.930 1.00 53.16 84 PRO A C 1
ATOM 652 O O . PRO A 1 84 ? -13.552 24.070 23.187 1.00 53.16 84 PRO A O 1
ATOM 655 N N . ASP A 1 85 ? -13.241 25.712 24.699 1.00 53.28 85 ASP A N 1
ATOM 656 C CA . ASP A 1 85 ? -14.660 26.068 24.907 1.00 53.28 85 ASP A CA 1
ATOM 657 C C . ASP A 1 85 ? -15.445 26.340 23.606 1.00 53.28 85 ASP A C 1
ATOM 659 O O . ASP A 1 85 ? -16.671 26.252 23.576 1.00 53.28 85 ASP A O 1
ATOM 663 N N . ASN A 1 86 ? -14.737 26.610 22.504 1.00 50.94 86 ASN A N 1
ATOM 664 C CA . ASN A 1 86 ? -15.297 26.908 21.186 1.00 50.94 86 ASN A CA 1
ATOM 665 C C . ASN A 1 86 ? -15.500 25.686 20.274 1.00 50.94 86 ASN A C 1
ATOM 667 O O . ASN A 1 86 ? -15.887 25.858 19.115 1.00 50.94 86 ASN A O 1
ATOM 671 N N . VAL A 1 87 ? -15.270 24.453 20.742 1.00 50.22 87 VAL A N 1
ATOM 672 C CA . VAL A 1 87 ? -15.675 23.274 19.960 1.00 50.22 87 VAL A CA 1
ATOM 673 C C . VAL A 1 87 ? -17.197 23.190 20.002 1.00 50.22 87 VAL A C 1
ATOM 675 O O . VAL A 1 87 ? -17.787 22.739 20.984 1.00 50.22 87 VAL A O 1
ATOM 678 N N . MET A 1 88 ? -17.839 23.639 18.922 1.00 43.94 88 MET A N 1
ATOM 679 C CA . MET A 1 88 ? -19.268 23.455 18.688 1.00 43.94 88 MET A CA 1
ATOM 680 C C . MET A 1 88 ? -19.592 21.965 18.856 1.00 43.94 88 MET A C 1
ATOM 682 O O . MET A 1 88 ? -19.338 21.151 17.968 1.00 43.94 88 MET A O 1
ATOM 686 N N . LYS A 1 89 ? -20.149 21.589 20.014 1.00 50.66 89 LYS A N 1
ATOM 687 C CA . LYS A 1 89 ? -20.712 20.256 20.249 1.00 50.66 89 LYS A CA 1
ATOM 688 C C . LYS A 1 89 ? -21.996 20.166 19.438 1.00 50.66 89 LYS A C 1
ATOM 690 O O . LYS A 1 89 ? -23.097 20.325 19.963 1.00 50.66 89 LYS A O 1
ATOM 695 N N . MET A 1 90 ? -21.848 19.984 18.133 1.00 48.72 90 MET A N 1
ATOM 696 C CA . MET A 1 90 ? -22.956 19.754 17.228 1.00 48.72 90 MET A CA 1
ATOM 697 C C . MET A 1 90 ? -23.520 18.381 17.584 1.00 48.72 90 MET A C 1
ATOM 699 O O . MET A 1 90 ? -22.975 17.355 17.194 1.00 48.72 90 MET A O 1
ATOM 703 N N . LYS A 1 91 ? -24.559 18.359 18.423 1.00 53.75 91 LYS A N 1
ATOM 704 C CA . LYS A 1 91 ? -25.271 17.128 18.764 1.00 53.75 91 LYS A CA 1
ATOM 705 C C . LYS A 1 91 ? -26.002 16.682 17.499 1.00 53.75 91 LYS A C 1
ATOM 707 O O . LYS A 1 91 ? -26.912 17.397 17.072 1.00 53.75 91 LYS A O 1
ATOM 712 N N . PRO A 1 92 ? -25.622 15.565 16.861 1.00 55.59 92 PRO A N 1
ATOM 713 C CA . PRO A 1 92 ? -26.387 15.073 15.732 1.00 55.59 92 PRO A CA 1
ATOM 714 C C . PRO A 1 92 ? -27.799 14.752 16.228 1.00 55.59 92 PRO A C 1
ATOM 716 O O . PRO A 1 92 ? -27.984 13.978 17.161 1.00 55.59 92 PRO A O 1
ATOM 719 N N . ASN A 1 93 ? -28.806 15.366 15.608 1.00 57.41 93 ASN A N 1
ATOM 720 C CA . ASN A 1 93 ? -30.217 15.209 15.981 1.00 57.41 93 ASN A CA 1
ATOM 721 C C . ASN A 1 93 ? -30.801 13.849 15.531 1.00 57.41 93 ASN A C 1
ATOM 723 O O . ASN A 1 93 ? -32.013 13.671 15.464 1.00 57.41 93 ASN A O 1
ATOM 727 N N . VAL A 1 94 ? -29.933 12.908 15.146 1.00 66.38 94 VAL A N 1
ATOM 728 C CA . VAL A 1 94 ? -30.281 11.615 14.559 1.00 66.38 94 VAL A CA 1
ATOM 729 C C . VAL A 1 94 ? -29.594 10.530 15.373 1.00 66.38 94 VAL A C 1
ATOM 731 O O . VAL A 1 94 ? -28.368 10.507 15.479 1.00 66.38 94 VAL A O 1
ATOM 734 N N . GLU A 1 95 ? -30.391 9.627 15.940 1.00 69.62 95 GLU A N 1
ATOM 735 C CA . GLU A 1 95 ? -29.879 8.448 16.631 1.00 69.62 95 GLU A CA 1
ATOM 736 C C . GLU A 1 95 ? -29.082 7.580 15.648 1.00 69.62 95 GLU A C 1
ATOM 738 O O . GLU A 1 95 ? -29.555 7.220 14.562 1.00 69.62 95 GLU A O 1
ATOM 743 N N . LEU A 1 96 ? -27.837 7.263 16.006 1.00 70.50 96 LEU A N 1
ATOM 744 C CA . LEU A 1 96 ? -26.975 6.459 15.149 1.00 70.50 96 LEU A CA 1
ATOM 745 C C . LEU A 1 96 ? -27.488 5.016 15.089 1.00 70.50 96 LEU A C 1
ATOM 747 O O . LEU A 1 96 ? -27.510 4.314 16.096 1.00 70.50 96 LEU A O 1
ATOM 751 N N . LYS A 1 97 ? -27.800 4.529 13.880 1.00 74.75 97 LYS A N 1
ATOM 752 C CA . LYS A 1 97 ? -28.177 3.119 13.650 1.00 74.75 97 LYS A CA 1
ATOM 753 C C . LYS A 1 97 ? -27.069 2.127 14.029 1.00 74.75 97 LYS A C 1
ATOM 755 O O . LYS A 1 97 ? -27.362 0.974 14.328 1.00 74.75 97 LYS A O 1
ATOM 760 N N . ARG A 1 98 ? -25.799 2.545 13.951 1.00 77.44 98 ARG A N 1
ATOM 761 C CA . ARG A 1 98 ? -24.622 1.723 14.275 1.00 77.44 98 ARG A CA 1
ATOM 762 C C . ARG A 1 98 ? -23.641 2.506 15.143 1.00 77.44 98 ARG A C 1
ATOM 764 O O . ARG A 1 98 ? -23.039 3.484 14.698 1.00 77.44 98 ARG A O 1
ATOM 771 N N . THR A 1 99 ? -23.482 2.040 16.374 1.00 81.62 99 THR A N 1
ATOM 772 C CA . THR A 1 99 ? -22.603 2.628 17.392 1.00 81.62 99 THR A CA 1
ATOM 773 C C . THR A 1 99 ? -21.198 2.022 17.397 1.00 81.62 99 THR A C 1
ATOM 775 O O . THR A 1 99 ? -20.261 2.692 17.803 1.00 81.62 99 THR A O 1
ATOM 778 N N . GLY A 1 100 ? -21.016 0.791 16.905 1.00 85.31 100 GLY A N 1
ATOM 779 C CA . GLY A 1 100 ? -19.702 0.129 16.848 1.00 85.31 100 GLY A CA 1
ATOM 780 C C . GLY A 1 100 ? -18.712 0.784 15.872 1.00 85.31 100 GLY A C 1
ATOM 781 O O . GLY A 1 100 ? -19.128 1.604 15.053 1.00 85.31 100 GLY A O 1
ATOM 782 N N . PRO A 1 101 ? -17.414 0.439 15.922 1.00 89.25 101 PRO A N 1
ATOM 783 C CA . PRO A 1 101 ? -16.422 0.970 14.988 1.00 89.25 101 PRO A CA 1
ATOM 784 C C . PRO A 1 101 ? -16.786 0.615 13.542 1.00 89.25 101 PRO A C 1
ATOM 786 O O . PRO A 1 101 ? -17.461 -0.385 13.278 1.00 89.25 101 PRO A O 1
ATOM 789 N N . MET A 1 102 ? -16.372 1.456 12.600 1.00 90.25 102 MET A N 1
ATOM 790 C CA . MET A 1 102 ? -16.691 1.285 11.184 1.00 90.25 102 MET A CA 1
ATOM 791 C C . MET A 1 102 ? -15.442 1.430 10.334 1.00 90.25 102 MET A C 1
ATOM 793 O O . MET A 1 102 ? -14.629 2.315 10.572 1.00 90.25 102 MET A O 1
ATOM 797 N N . SER A 1 103 ? -15.334 0.589 9.312 1.00 93.81 103 SER A N 1
ATOM 798 C CA . SER A 1 103 ? -14.357 0.744 8.245 1.00 93.81 103 SER A CA 1
ATOM 799 C C . SER A 1 103 ? -15.047 0.986 6.915 1.00 93.81 103 SER A C 1
ATOM 801 O O . SER A 1 103 ? -16.157 0.502 6.660 1.00 93.81 103 SER A O 1
ATOM 803 N N . ARG A 1 104 ? -14.381 1.757 6.065 1.00 94.94 104 ARG A N 1
ATOM 804 C CA . ARG A 1 104 ? -14.774 2.009 4.687 1.00 94.94 104 ARG A CA 1
ATOM 805 C C . ARG A 1 104 ? -13.552 1.847 3.802 1.00 94.94 104 ARG A C 1
ATOM 807 O O . ARG A 1 104 ? -12.457 2.267 4.151 1.00 94.94 104 ARG A O 1
ATOM 814 N N . ILE A 1 105 ? -13.765 1.234 2.649 1.00 96.75 105 ILE A N 1
ATOM 815 C CA . ILE A 1 105 ? -12.782 1.169 1.579 1.00 96.75 105 ILE A CA 1
ATOM 816 C C . ILE A 1 105 ? -13.300 2.065 0.460 1.00 96.75 105 ILE A C 1
ATOM 818 O O . ILE A 1 105 ? -14.456 1.942 0.048 1.00 96.75 105 ILE A O 1
ATOM 822 N N . VAL A 1 106 ? -12.464 2.999 0.028 1.00 97.25 106 VAL A N 1
ATOM 823 C CA . VAL A 1 106 ? -12.732 3.897 -1.092 1.00 97.25 106 VAL A CA 1
ATOM 824 C C . VAL A 1 106 ? -11.883 3.440 -2.270 1.00 97.25 106 VAL A C 1
ATOM 826 O O . VAL A 1 106 ? -10.690 3.189 -2.109 1.00 97.25 106 VAL A O 1
ATOM 829 N N . ASP A 1 107 ? -12.514 3.350 -3.436 1.00 95.94 107 ASP A N 1
ATOM 830 C CA . ASP A 1 107 ? -11.932 2.910 -4.704 1.00 95.94 107 ASP A CA 1
ATOM 831 C C . ASP A 1 107 ? -12.205 3.937 -5.811 1.00 95.94 107 ASP A C 1
ATOM 833 O O . ASP A 1 107 ? -12.895 4.937 -5.602 1.00 95.94 107 ASP A O 1
ATOM 837 N N . GLY A 1 108 ? -11.693 3.675 -7.017 1.00 94.44 108 GLY A N 1
ATOM 838 C CA . GLY A 1 108 ? -11.991 4.487 -8.203 1.00 94.44 108 GLY A CA 1
ATOM 839 C C . GLY A 1 108 ? -11.122 5.737 -8.340 1.00 94.44 108 GLY A C 1
ATOM 840 O O . GLY A 1 108 ? -11.509 6.696 -9.010 1.00 94.44 108 GLY A O 1
ATOM 841 N N . PHE A 1 109 ? -9.944 5.737 -7.718 1.00 94.50 109 PHE A N 1
ATOM 842 C CA . PHE A 1 109 ? -8.968 6.807 -7.876 1.00 94.50 109 PHE A CA 1
ATOM 843 C C . PHE A 1 109 ? -8.414 6.851 -9.300 1.00 94.50 109 PHE A C 1
ATOM 845 O O . PHE A 1 109 ? -8.207 5.823 -9.946 1.00 94.50 109 PHE A O 1
ATOM 852 N N . LYS A 1 110 ? -8.133 8.061 -9.783 1.00 93.81 110 LYS A N 1
ATOM 853 C CA . LYS A 1 110 ? -7.447 8.266 -11.060 1.00 93.81 110 LYS A CA 1
ATOM 854 C C . LYS A 1 110 ? -5.937 8.248 -10.847 1.00 93.81 110 LYS A C 1
ATOM 856 O O . LYS A 1 110 ? -5.460 8.612 -9.777 1.00 93.81 110 LYS A O 1
ATOM 861 N N . ALA A 1 111 ? -5.202 7.864 -11.885 1.00 92.31 111 ALA A N 1
ATOM 862 C CA . ALA A 1 111 ? -3.755 7.990 -11.891 1.00 92.31 111 ALA A CA 1
ATOM 863 C C . ALA A 1 111 ? -3.374 9.473 -11.863 1.00 92.31 111 ALA A C 1
ATOM 865 O O . ALA A 1 111 ? -3.919 10.277 -12.626 1.00 92.31 111 ALA A O 1
ATOM 866 N N . GLU A 1 112 ? -2.412 9.823 -11.019 1.00 90.56 112 GLU A N 1
ATOM 867 C CA . GLU A 1 112 ? -1.945 11.193 -10.844 1.00 90.56 112 GLU A CA 1
ATOM 868 C C . GLU A 1 112 ? -0.437 11.278 -11.075 1.00 90.56 112 GLU A C 1
ATOM 870 O O . GLU A 1 112 ? 0.330 10.378 -10.719 1.00 90.56 112 GLU A O 1
ATOM 875 N N . VAL A 1 113 ? 0.009 12.388 -11.666 1.00 88.50 113 VAL A N 1
ATOM 876 C CA . VAL A 1 113 ? 1.435 12.712 -11.740 1.00 88.50 113 VAL A CA 1
ATOM 877 C C . VAL A 1 113 ? 1.851 13.306 -10.408 1.00 88.50 113 VAL A C 1
ATOM 879 O O . VAL A 1 113 ? 1.401 14.390 -10.037 1.00 88.50 113 VAL A O 1
ATOM 882 N N . TYR A 1 114 ? 2.756 12.633 -9.707 1.00 78.62 114 TYR A N 1
ATOM 883 C CA . TYR A 1 114 ? 3.265 13.131 -8.440 1.00 78.62 114 TYR A CA 1
ATOM 884 C C . TYR A 1 114 ? 4.611 13.835 -8.640 1.00 78.62 114 TYR A C 1
ATOM 886 O O . TYR A 1 114 ? 5.553 13.297 -9.232 1.00 78.62 114 TYR A O 1
ATOM 894 N N . LYS A 1 115 ? 4.727 15.062 -8.125 1.00 76.69 115 LYS A N 1
ATOM 895 C CA . LYS A 1 115 ? 5.972 15.839 -8.144 1.00 76.69 115 LYS A CA 1
ATOM 896 C C . LYS A 1 115 ? 6.781 15.556 -6.880 1.00 76.69 115 LYS A C 1
ATOM 898 O O . LYS A 1 115 ? 6.268 15.604 -5.768 1.00 76.69 115 LYS A O 1
ATOM 903 N N . LEU A 1 116 ? 8.078 15.289 -7.042 1.00 68.81 116 LEU A N 1
ATOM 904 C CA . LEU A 1 116 ? 8.964 15.056 -5.896 1.00 68.81 116 LEU A CA 1
ATOM 905 C C . LEU A 1 116 ? 9.103 16.306 -5.016 1.00 68.81 116 LEU A C 1
ATOM 907 O O . LEU A 1 116 ? 9.162 16.217 -3.790 1.00 68.81 116 LEU A O 1
ATOM 911 N N . TRP A 1 117 ? 9.130 17.467 -5.668 1.00 61.00 117 TRP A N 1
ATOM 912 C CA . TRP A 1 117 ? 9.216 18.769 -5.031 1.00 61.00 117 TRP A CA 1
ATOM 913 C C . TRP A 1 117 ? 7.856 19.163 -4.467 1.00 61.00 117 TRP A C 1
ATOM 915 O O . TRP A 1 117 ? 6.841 19.112 -5.157 1.00 61.00 117 TRP A O 1
ATOM 925 N N . VAL A 1 118 ? 7.856 19.547 -3.195 1.00 61.03 118 VAL A N 1
ATOM 926 C CA . VAL A 1 118 ? 6.738 20.245 -2.568 1.00 61.03 118 VAL A CA 1
ATOM 927 C C . VAL A 1 118 ? 6.665 21.640 -3.207 1.00 61.03 118 VAL A C 1
ATOM 929 O O . VAL A 1 118 ? 7.634 22.391 -3.108 1.00 61.03 118 VAL A O 1
ATOM 932 N N . GLU A 1 119 ? 5.565 22.001 -3.868 1.00 56.50 119 GLU A N 1
ATOM 933 C CA . GLU A 1 119 ? 5.296 23.418 -4.157 1.00 56.50 119 GLU A CA 1
ATOM 934 C C . GLU A 1 119 ? 5.097 24.145 -2.813 1.00 56.50 119 GLU A C 1
ATOM 936 O O . GLU A 1 119 ? 4.453 23.603 -1.917 1.00 56.50 119 GLU A O 1
ATOM 941 N N . GLN A 1 120 ? 5.717 25.316 -2.618 1.00 48.31 120 GLN A N 1
ATOM 942 C CA . GLN A 1 120 ? 5.629 26.077 -1.360 1.00 48.31 120 GLN A CA 1
ATOM 943 C C . GLN A 1 120 ? 4.167 26.211 -0.890 1.00 48.31 120 GLN A C 1
ATOM 945 O O . GLN A 1 120 ? 3.307 26.582 -1.682 1.00 48.31 120 GLN A O 1
ATOM 950 N N . GLY A 1 121 ? 3.906 25.933 0.396 1.00 52.78 121 GLY A N 1
ATOM 951 C CA . GLY A 1 121 ? 2.560 25.972 0.986 1.00 52.78 121 GLY A CA 1
ATOM 952 C C . GLY A 1 121 ? 1.975 24.595 1.308 1.00 52.78 121 GLY A C 1
ATOM 953 O O . GLY A 1 121 ? 0.843 24.301 0.933 1.00 52.78 121 GLY A O 1
ATOM 954 N N . LEU A 1 122 ? 2.729 23.740 2.014 1.00 56.59 122 LEU A N 1
ATOM 955 C CA . LEU A 1 122 ? 2.146 22.518 2.582 1.00 56.59 122 LEU A CA 1
ATOM 956 C C . LEU A 1 122 ? 0.956 22.912 3.470 1.00 56.59 122 LEU A C 1
ATOM 958 O O . LEU A 1 122 ? 1.126 23.793 4.313 1.00 56.59 122 LEU A O 1
ATOM 962 N N . PRO A 1 123 ? -0.205 22.242 3.360 1.00 58.12 123 PRO A N 1
ATOM 963 C CA . PRO A 1 123 ? -1.364 22.541 4.205 1.00 58.12 123 PRO A CA 1
ATOM 964 C C . PRO A 1 123 ? -1.064 22.393 5.706 1.00 58.12 123 PRO A C 1
ATOM 966 O O . PRO A 1 123 ? -1.757 22.970 6.534 1.00 58.12 123 PRO A O 1
ATOM 969 N N . ASN A 1 124 ? 0.009 21.676 6.053 1.00 66.69 124 ASN A N 1
ATOM 970 C CA . ASN A 1 124 ? 0.420 21.410 7.426 1.00 66.69 124 ASN A CA 1
ATOM 971 C C . ASN A 1 124 ? 1.551 22.339 7.907 1.00 66.69 124 ASN A C 1
ATOM 973 O O . ASN A 1 124 ? 2.339 21.950 8.768 1.00 66.69 124 ASN A O 1
ATOM 977 N N . GLN A 1 125 ? 1.694 23.533 7.329 1.00 70.69 125 GLN A N 1
ATOM 978 C CA . GLN A 1 125 ? 2.626 24.548 7.822 1.00 70.69 125 GLN A CA 1
ATOM 979 C C . GLN A 1 125 ? 1.908 25.536 8.740 1.00 70.69 125 GLN A C 1
ATOM 981 O O . GLN A 1 125 ? 0.969 26.208 8.323 1.00 70.69 125 GLN A O 1
ATOM 986 N N . TYR A 1 126 ? 2.390 25.662 9.974 1.00 73.75 126 TYR A N 1
ATOM 987 C CA . TYR A 1 126 ? 1.969 26.710 10.902 1.00 73.75 126 TYR A CA 1
ATOM 988 C C . TYR A 1 126 ? 3.222 27.352 11.509 1.00 73.75 126 TYR A C 1
ATOM 990 O O . TYR A 1 126 ? 4.157 26.653 11.891 1.00 73.75 126 TYR A O 1
ATOM 998 N N . GLU A 1 127 ? 3.295 28.687 11.483 1.00 80.56 127 GLU A N 1
ATOM 999 C CA . GLU A 1 127 ? 4.457 29.472 11.950 1.00 80.56 127 GLU A CA 1
ATOM 1000 C C . GLU A 1 127 ? 5.822 29.024 11.373 1.00 80.56 127 GLU A C 1
ATOM 1002 O O . GLU A 1 127 ? 6.859 29.093 12.026 1.00 80.56 127 GLU A O 1
ATOM 1007 N N . GLY A 1 128 ? 5.849 28.555 10.119 1.00 71.50 128 GLY A N 1
ATOM 1008 C CA . GLY A 1 128 ? 7.080 28.090 9.462 1.00 71.50 128 GLY A CA 1
ATOM 1009 C C . GLY A 1 128 ? 7.546 26.692 9.890 1.00 71.50 128 GLY A C 1
ATOM 1010 O O . GLY A 1 128 ? 8.549 26.201 9.370 1.00 71.50 128 GLY A O 1
ATOM 1011 N N . VAL A 1 129 ? 6.800 26.022 10.773 1.00 74.62 129 VAL A N 1
ATOM 1012 C CA . VAL A 1 129 ? 7.029 24.634 11.188 1.00 74.62 129 VAL A CA 1
ATOM 1013 C C . VAL A 1 129 ? 6.113 23.706 10.392 1.00 74.62 129 VAL A C 1
ATOM 1015 O O . VAL A 1 129 ? 4.926 23.979 10.213 1.00 74.62 129 VAL A O 1
ATOM 1018 N N . VAL A 1 130 ? 6.669 22.602 9.889 1.00 75.00 130 VAL A N 1
ATOM 1019 C CA . VAL A 1 130 ? 5.909 21.548 9.205 1.00 75.00 130 VAL A CA 1
ATOM 1020 C C . VAL A 1 130 ? 5.410 20.550 10.246 1.00 75.00 130 VAL A C 1
ATOM 1022 O O . VAL A 1 130 ? 6.210 19.882 10.900 1.00 75.00 130 VAL A O 1
ATOM 1025 N N . TYR A 1 131 ? 4.094 20.432 10.376 1.00 78.69 131 TYR A N 1
ATOM 1026 C CA . TYR A 1 131 ? 3.441 19.471 11.256 1.00 78.69 131 TYR A CA 1
ATOM 1027 C C . TYR A 1 131 ? 3.167 18.162 10.519 1.00 78.69 131 TYR A C 1
ATOM 1029 O O . TYR A 1 131 ? 2.820 18.145 9.334 1.00 78.69 131 TYR A O 1
ATOM 1037 N N . ASN A 1 132 ? 3.305 17.051 11.239 1.00 78.50 132 ASN A N 1
ATOM 1038 C CA . ASN A 1 132 ? 2.929 15.740 10.733 1.00 78.50 132 ASN A CA 1
ATOM 1039 C C . ASN A 1 132 ? 1.524 15.387 11.220 1.00 78.50 132 ASN A C 1
ATOM 1041 O O . ASN A 1 132 ? 1.232 15.524 12.409 1.00 78.50 132 ASN A O 1
ATOM 1045 N N . THR A 1 133 ? 0.663 14.931 10.315 1.00 83.44 133 THR A N 1
ATOM 1046 C CA . THR A 1 133 ? -0.679 14.481 10.690 1.00 83.44 133 THR A CA 1
ATOM 1047 C C . THR A 1 133 ? -0.567 13.139 11.404 1.00 83.44 133 THR A C 1
ATOM 1049 O O . THR A 1 133 ? 0.030 12.196 10.882 1.00 83.44 133 THR A O 1
ATOM 1052 N N . ILE A 1 134 ? -1.133 13.058 12.607 1.00 86.62 134 ILE A N 1
ATOM 1053 C CA . ILE A 1 134 ? -1.232 11.814 13.369 1.00 86.62 134 ILE A CA 1
ATOM 1054 C C . ILE A 1 134 ? -2.544 11.138 12.978 1.00 86.62 134 ILE A C 1
ATOM 1056 O O . ILE A 1 134 ? -3.603 11.760 13.034 1.00 86.62 134 ILE A O 1
ATOM 1060 N N . TYR A 1 135 ? -2.450 9.877 12.572 1.00 88.62 135 TYR A N 1
ATOM 1061 C CA . TYR A 1 135 ? -3.587 9.041 12.203 1.00 88.62 135 TYR A CA 1
ATOM 1062 C C . TYR A 1 135 ? -3.830 7.986 13.277 1.00 88.62 135 TYR A C 1
ATOM 1064 O O . TYR A 1 135 ? -2.919 7.620 14.022 1.00 88.62 135 TYR A O 1
ATOM 1072 N N . GLU A 1 136 ? -5.064 7.497 13.338 1.00 89.19 136 GLU A N 1
ATOM 1073 C CA . GLU A 1 136 ? -5.442 6.377 14.197 1.00 89.19 136 GLU A CA 1
ATOM 1074 C C . GLU A 1 136 ? -4.801 5.090 13.679 1.00 89.19 136 GLU A C 1
ATOM 1076 O O . GLU A 1 136 ? -4.715 4.881 12.465 1.00 89.19 136 GLU A O 1
ATOM 1081 N N . GLU A 1 137 ? -4.353 4.229 14.592 1.00 91.06 137 GLU A N 1
ATOM 1082 C CA . GLU A 1 137 ? -3.641 2.994 14.248 1.00 91.06 137 GLU A CA 1
ATOM 1083 C C . GLU A 1 137 ? -4.483 2.110 13.323 1.00 91.06 137 GLU A C 1
ATOM 1085 O O . GLU A 1 137 ? -3.986 1.581 12.330 1.00 91.06 137 GLU A O 1
ATOM 1090 N N . GLU A 1 138 ? -5.786 2.035 13.582 1.00 94.12 138 GLU A N 1
ATOM 1091 C CA . GLU A 1 138 ? -6.734 1.224 12.832 1.00 94.12 138 GLU A CA 1
ATOM 1092 C C . GLU A 1 138 ? -6.928 1.691 11.386 1.00 94.12 138 GLU A C 1
ATOM 1094 O O . GLU A 1 138 ? -7.317 0.885 10.536 1.00 94.12 138 GLU A O 1
ATOM 1099 N N . SER A 1 139 ? -6.653 2.966 11.087 1.00 93.62 139 SER A N 1
ATOM 1100 C CA . SER A 1 139 ? -6.718 3.490 9.716 1.00 9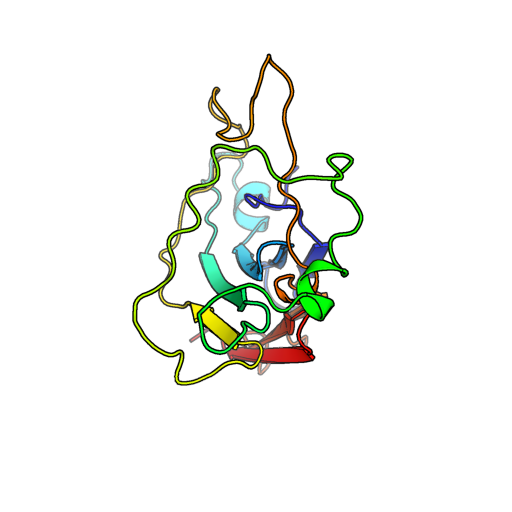3.62 139 SER A CA 1
ATOM 1101 C C . SER A 1 139 ? -5.526 3.033 8.879 1.00 93.62 139 SER A C 1
ATOM 1103 O O . SER A 1 139 ? -5.677 2.822 7.675 1.00 93.62 139 SER A O 1
ATOM 1105 N N . ALA A 1 140 ? -4.363 2.838 9.503 1.00 95.75 140 ALA A N 1
ATOM 1106 C CA . ALA A 1 140 ? -3.102 2.642 8.804 1.00 95.75 140 ALA A CA 1
ATOM 1107 C C . ALA A 1 140 ? -3.059 1.354 7.969 1.00 95.75 140 ALA A C 1
ATOM 1109 O O . ALA A 1 140 ? -3.609 0.314 8.340 1.00 95.75 140 ALA A O 1
ATOM 1110 N N . SER A 1 141 ? -2.320 1.398 6.857 1.00 96.38 141 SER A N 1
ATOM 1111 C CA . SER A 1 141 ? -1.829 0.173 6.223 1.00 96.38 141 SER A CA 1
ATOM 1112 C C . SER A 1 141 ? -0.657 -0.387 7.032 1.00 96.38 141 SER A C 1
ATOM 1114 O O . SER A 1 141 ? 0.313 0.322 7.300 1.00 96.38 141 SER A O 1
ATOM 1116 N N . THR A 1 142 ? -0.741 -1.665 7.395 1.00 96.12 142 THR A N 1
ATOM 1117 C CA . THR A 1 142 ? 0.240 -2.363 8.247 1.00 96.12 142 THR A CA 1
ATOM 1118 C C . THR A 1 142 ? 1.174 -3.284 7.471 1.00 96.12 142 THR A C 1
ATOM 1120 O O . THR A 1 142 ? 2.224 -3.674 7.971 1.00 96.12 142 THR A O 1
ATOM 1123 N N . GLN A 1 143 ? 0.817 -3.671 6.246 1.00 97.38 143 GLN A N 1
ATOM 1124 C CA . GLN A 1 143 ? 1.708 -4.411 5.355 1.00 97.38 143 GLN A CA 1
ATOM 1125 C C . GLN A 1 143 ? 1.169 -4.370 3.928 1.00 97.38 143 GLN A C 1
ATOM 1127 O O . GLN A 1 143 ? -0.039 -4.383 3.716 1.00 97.38 143 GLN A O 1
ATOM 1132 N N . VAL A 1 144 ? 2.062 -4.393 2.943 1.00 97.94 144 VAL A N 1
ATOM 1133 C CA . VAL A 1 144 ? 1.720 -4.596 1.533 1.00 97.94 144 VAL A CA 1
ATOM 1134 C C . VAL A 1 144 ? 2.640 -5.652 0.933 1.00 97.94 144 VAL A C 1
ATOM 1136 O O . VAL A 1 144 ? 3.805 -5.742 1.327 1.00 97.94 144 VAL A O 1
ATOM 1139 N N . ALA A 1 145 ? 2.140 -6.455 -0.003 1.00 98.12 145 ALA A N 1
ATOM 1140 C CA . ALA A 1 145 ? 2.927 -7.485 -0.673 1.00 98.12 145 ALA A CA 1
ATOM 1141 C C . ALA A 1 145 ? 2.429 -7.758 -2.097 1.00 98.12 145 ALA A C 1
ATOM 1143 O O . ALA A 1 145 ? 1.228 -7.884 -2.325 1.00 98.12 145 ALA A O 1
ATOM 1144 N N . TRP A 1 146 ? 3.363 -7.910 -3.035 1.00 98.12 146 TRP A N 1
ATOM 1145 C CA . TRP A 1 146 ? 3.092 -8.508 -4.343 1.00 98.12 146 TRP A CA 1
ATOM 1146 C C . TRP A 1 146 ? 3.189 -10.029 -4.285 1.00 98.12 146 TRP A C 1
ATOM 1148 O O . TRP A 1 146 ? 4.005 -10.587 -3.545 1.00 98.12 146 TRP A O 1
ATOM 1158 N N . ASN A 1 147 ? 2.413 -10.711 -5.121 1.00 97.75 147 ASN A N 1
ATOM 1159 C CA . ASN A 1 147 ? 2.574 -12.138 -5.341 1.00 97.75 147 ASN A CA 1
ATOM 1160 C C . ASN A 1 147 ? 3.854 -12.403 -6.159 1.00 97.75 147 ASN A C 1
ATOM 1162 O O . ASN A 1 147 ? 3.975 -11.923 -7.286 1.00 97.75 147 ASN A O 1
ATOM 1166 N N . PRO A 1 148 ? 4.817 -13.186 -5.640 1.00 96.75 148 PRO A N 1
ATOM 1167 C CA . PRO A 1 148 ? 6.092 -13.402 -6.321 1.00 96.75 148 PRO A CA 1
ATOM 1168 C C . PRO A 1 148 ? 6.001 -14.400 -7.485 1.00 96.75 148 PRO A C 1
ATOM 1170 O O . PRO A 1 148 ? 6.969 -14.573 -8.225 1.00 96.75 148 PRO A O 1
ATOM 1173 N N . ASN A 1 149 ? 4.875 -15.102 -7.646 1.00 97.06 149 ASN A N 1
ATOM 1174 C CA . ASN A 1 149 ? 4.722 -16.109 -8.688 1.00 97.06 149 ASN A CA 1
ATOM 1175 C C . ASN A 1 149 ? 4.411 -15.453 -10.035 1.00 97.06 149 ASN A C 1
ATOM 1177 O O . ASN A 1 149 ? 3.377 -14.810 -10.176 1.00 97.06 149 ASN A O 1
ATOM 1181 N N . LEU A 1 150 ? 5.223 -15.728 -11.061 1.00 94.81 150 LEU A N 1
ATOM 1182 C CA . LEU A 1 150 ? 5.060 -15.149 -12.402 1.00 94.81 150 LEU A CA 1
ATOM 1183 C C . LEU A 1 150 ? 3.636 -15.302 -12.975 1.00 94.81 150 LEU A C 1
ATOM 1185 O O . LEU A 1 150 ? 3.110 -14.365 -13.563 1.00 94.81 150 LEU A O 1
ATOM 1189 N N . ARG A 1 151 ? 2.984 -16.454 -12.750 1.00 94.88 151 ARG A N 1
ATOM 1190 C CA . ARG A 1 151 ? 1.626 -16.751 -13.253 1.00 94.88 151 ARG A CA 1
ATOM 1191 C C . ARG A 1 151 ? 0.522 -15.851 -12.683 1.00 94.88 151 ARG A C 1
ATOM 1193 O O . ARG A 1 151 ? -0.556 -15.785 -13.254 1.00 94.88 151 ARG A O 1
ATOM 1200 N N . CYS A 1 152 ? 0.766 -15.231 -11.533 1.00 95.06 152 CYS A N 1
ATOM 1201 C CA . CYS A 1 152 ? -0.176 -14.363 -10.832 1.00 95.06 152 CYS A CA 1
ATOM 1202 C C . CYS A 1 152 ? 0.546 -13.137 -10.260 1.00 95.06 152 CYS A C 1
ATOM 1204 O O . CYS A 1 152 ? 0.180 -12.635 -9.203 1.00 95.06 152 CYS A O 1
ATOM 1206 N N . GLY A 1 153 ? 1.571 -12.653 -10.972 1.00 95.69 153 GLY A N 1
ATOM 1207 C CA . GLY A 1 153 ? 2.419 -11.552 -10.518 1.00 95.69 153 GLY A CA 1
ATOM 1208 C C . GLY A 1 153 ? 1.666 -10.238 -10.314 1.00 95.69 153 GLY A C 1
ATOM 1209 O O . GLY A 1 153 ? 2.090 -9.425 -9.508 1.00 95.69 153 GLY A O 1
AT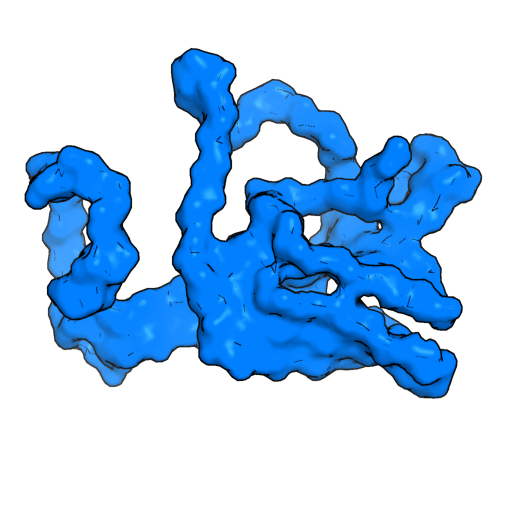OM 1210 N N . GLY A 1 154 ? 0.529 -10.055 -10.993 1.00 96.19 154 GLY A N 1
ATOM 1211 C CA . GLY A 1 154 ? -0.352 -8.895 -10.830 1.00 96.19 154 GLY A CA 1
ATOM 1212 C C . GLY A 1 154 ? -1.140 -8.859 -9.519 1.00 96.19 154 GLY A C 1
ATOM 1213 O O . GLY A 1 154 ? -1.737 -7.835 -9.200 1.00 96.19 154 GLY A O 1
ATOM 1214 N N . TRP A 1 155 ? -1.134 -9.941 -8.734 1.00 97.88 155 TRP A N 1
ATOM 1215 C CA . TRP A 1 155 ? -1.882 -10.006 -7.481 1.00 97.88 155 TRP A CA 1
ATOM 1216 C C . TRP A 1 155 ? -1.151 -9.270 -6.361 1.00 97.88 155 TRP A C 1
ATOM 1218 O O . TRP A 1 155 ? 0.020 -9.541 -6.081 1.00 97.88 155 TRP A O 1
ATOM 1228 N N . ALA A 1 156 ? -1.872 -8.393 -5.674 1.00 98.06 156 ALA A N 1
ATOM 1229 C CA . ALA A 1 156 ? -1.399 -7.638 -4.525 1.00 98.06 156 ALA A CA 1
ATOM 1230 C C . ALA A 1 156 ? -2.239 -7.943 -3.282 1.00 98.06 156 ALA A C 1
ATOM 1232 O O . ALA A 1 156 ? -3.433 -8.230 -3.373 1.00 98.06 156 ALA A O 1
ATOM 1233 N N . ALA A 1 157 ? -1.611 -7.835 -2.114 1.00 98.31 157 ALA A N 1
ATOM 1234 C CA . ALA A 1 157 ? -2.267 -7.888 -0.816 1.00 98.31 157 ALA A CA 1
ATOM 1235 C C . ALA A 1 157 ? -1.891 -6.667 0.032 1.00 98.31 157 ALA A C 1
ATOM 1237 O O . ALA A 1 157 ? -0.743 -6.217 0.007 1.00 98.31 157 ALA A O 1
ATOM 1238 N N . ALA A 1 158 ? -2.848 -6.160 0.807 1.00 98.25 158 ALA A N 1
ATOM 1239 C CA . ALA A 1 158 ? -2.653 -5.091 1.778 1.00 98.25 158 ALA A CA 1
ATOM 1240 C C . ALA A 1 158 ? -3.346 -5.430 3.104 1.00 98.25 158 ALA A C 1
ATOM 1242 O O . ALA A 1 158 ? -4.548 -5.696 3.130 1.00 98.25 158 ALA A O 1
ATOM 1243 N N . GLY A 1 159 ? -2.581 -5.414 4.194 1.00 98.12 159 GLY A N 1
ATOM 1244 C CA . GLY A 1 159 ? -3.071 -5.498 5.567 1.00 98.12 159 GLY A CA 1
ATOM 1245 C C . GLY A 1 159 ? -3.377 -4.115 6.137 1.00 98.12 159 GLY A C 1
ATOM 1246 O O . GLY A 1 159 ? -2.688 -3.135 5.825 1.00 98.12 159 GLY A O 1
ATOM 1247 N N . LEU A 1 160 ? -4.420 -4.050 6.961 1.00 97.06 160 LEU A N 1
ATOM 1248 C CA . LEU A 1 160 ? -4.959 -2.832 7.564 1.00 97.06 160 LEU A CA 1
ATOM 1249 C C . LEU A 1 160 ? -4.924 -2.921 9.094 1.00 97.06 160 LEU A C 1
ATOM 1251 O O . LEU A 1 160 ? -4.993 -4.013 9.662 1.00 97.06 160 LEU A O 1
ATOM 1255 N N . GLY A 1 161 ? -4.833 -1.772 9.765 1.00 94.94 161 GLY A N 1
ATOM 1256 C CA . GLY A 1 161 ? -4.696 -1.680 11.222 1.00 94.94 161 GLY A CA 1
ATOM 1257 C C . GLY A 1 161 ? -5.883 -2.247 11.998 1.00 94.94 161 GLY A C 1
ATOM 1258 O O . GLY A 1 161 ? -5.723 -2.764 13.096 1.00 94.94 161 GLY A O 1
ATOM 1259 N N . ASN A 1 162 ? -7.074 -2.247 11.402 1.00 94.31 162 ASN A N 1
ATOM 1260 C CA . ASN A 1 162 ? -8.268 -2.874 11.976 1.00 94.31 162 ASN A CA 1
ATOM 1261 C C . ASN A 1 162 ? -8.353 -4.402 11.766 1.00 94.31 162 ASN A C 1
ATOM 1263 O O . ASN A 1 162 ? -9.396 -4.995 12.046 1.00 94.31 162 ASN A O 1
ATOM 1267 N N . GLY A 1 163 ? -7.302 -5.037 11.237 1.00 95.50 163 GLY A N 1
ATOM 1268 C CA . GLY A 1 163 ? -7.228 -6.484 11.019 1.00 95.50 163 GLY A CA 1
ATOM 1269 C C . GLY A 1 163 ? -7.816 -6.978 9.694 1.00 95.50 163 GLY A C 1
ATOM 1270 O O . GLY A 1 163 ? -7.816 -8.184 9.444 1.00 95.50 163 GLY A O 1
ATOM 1271 N N . LEU A 1 164 ? -8.307 -6.087 8.827 1.00 96.50 164 LEU A N 1
ATOM 1272 C CA . LEU A 1 164 ? -8.750 -6.463 7.485 1.00 96.50 164 LEU A CA 1
ATOM 1273 C C . LEU A 1 164 ? -7.561 -6.682 6.541 1.00 96.50 164 LEU A C 1
ATOM 1275 O O . LEU A 1 164 ? -6.519 -6.036 6.650 1.00 96.50 164 LEU A O 1
ATOM 1279 N N . VAL A 1 165 ? -7.751 -7.574 5.568 1.00 97.44 165 VAL A N 1
ATOM 1280 C CA . VAL A 1 165 ? -6.803 -7.805 4.473 1.00 97.44 165 VAL A CA 1
ATOM 1281 C C . VAL A 1 165 ? -7.545 -7.674 3.152 1.00 97.44 165 VAL A C 1
ATOM 1283 O O . VAL A 1 165 ? -8.557 -8.342 2.937 1.00 97.44 165 VAL A O 1
ATOM 1286 N N . ARG A 1 166 ? -7.031 -6.829 2.259 1.00 97.25 166 ARG A N 1
ATOM 1287 C CA . ARG A 1 166 ? -7.506 -6.718 0.878 1.00 97.25 166 ARG A CA 1
ATOM 1288 C C . ARG A 1 166 ? -6.555 -7.457 -0.050 1.00 97.25 166 ARG A C 1
ATOM 1290 O O . ARG A 1 166 ? -5.344 -7.298 0.069 1.00 97.25 166 ARG A O 1
ATOM 1297 N N . ILE A 1 167 ? -7.108 -8.231 -0.981 1.00 97.75 167 ILE A N 1
ATOM 1298 C CA . ILE A 1 167 ? -6.363 -8.944 -2.021 1.00 97.75 167 ILE A CA 1
ATOM 1299 C C . ILE A 1 167 ? -7.043 -8.672 -3.362 1.00 97.75 167 ILE A C 1
ATOM 1301 O O . ILE A 1 167 ? -8.260 -8.823 -3.458 1.00 97.75 167 ILE A O 1
ATOM 1305 N N . GLU A 1 168 ? -6.276 -8.276 -4.376 1.00 97.44 168 GLU A N 1
ATOM 1306 C CA . G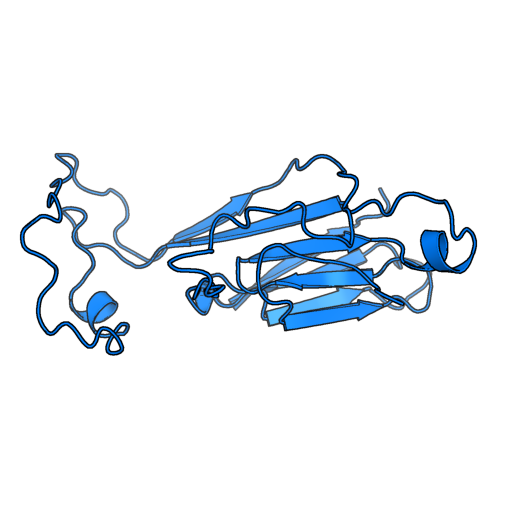LU A 1 168 ? -6.806 -7.947 -5.705 1.00 97.44 168 GLU A CA 1
ATOM 1307 C C . GLU A 1 168 ? -5.773 -8.197 -6.806 1.00 97.44 168 GLU A C 1
ATOM 1309 O O . GLU A 1 168 ? -4.568 -8.124 -6.563 1.00 97.44 168 GLU A O 1
ATOM 1314 N N . ASP A 1 169 ? -6.251 -8.488 -8.016 1.00 96.56 169 ASP A N 1
ATOM 1315 C CA . ASP A 1 169 ? -5.426 -8.528 -9.222 1.00 96.56 169 ASP A CA 1
ATOM 1316 C C . ASP A 1 169 ? -5.368 -7.134 -9.855 1.00 96.56 169 ASP A C 1
ATOM 1318 O O . ASP A 1 169 ? -6.371 -6.631 -10.357 1.00 96.56 169 ASP A O 1
ATOM 1322 N N . LEU A 1 170 ? -4.194 -6.503 -9.809 1.00 94.50 170 LEU A N 1
ATOM 1323 C CA . LEU A 1 170 ? -3.971 -5.136 -10.289 1.00 94.50 170 LEU A CA 1
ATOM 1324 C C . LEU A 1 170 ? -3.491 -5.076 -11.744 1.00 94.50 170 LEU A C 1
ATOM 1326 O O . LEU A 1 170 ? -3.212 -3.986 -12.243 1.00 94.50 170 LEU A O 1
ATOM 1330 N N . ALA A 1 171 ? -3.331 -6.225 -12.406 1.00 88.88 171 ALA A N 1
ATOM 1331 C CA . ALA A 1 171 ? -2.861 -6.304 -13.788 1.00 88.88 171 ALA A CA 1
ATOM 1332 C C . ALA A 1 171 ? -3.988 -6.479 -14.825 1.00 88.88 171 ALA A C 1
ATOM 1334 O O . ALA A 1 171 ? -3.680 -6.642 -16.008 1.00 88.88 171 ALA A O 1
ATOM 1335 N N . LEU A 1 172 ? -5.254 -6.480 -14.389 1.00 75.81 172 LEU A N 1
ATOM 1336 C CA . LEU A 1 172 ? -6.442 -6.618 -15.242 1.00 75.81 172 LEU A CA 1
ATOM 1337 C C . LEU A 1 172 ? -6.849 -5.313 -15.939 1.00 75.81 172 LEU A C 1
ATOM 1339 O O . LEU A 1 172 ? -6.668 -4.226 -15.347 1.00 75.81 172 LEU A O 1
#

Radius of gyration: 19.46 Å; chains: 1; bounding box: 47×46×48 Å

Organism: NCBI:txid45133